Protein AF-A0A7G9YPY8-F1 (afdb_monomer)

Nearest PDB structures (foldseek):
  1q9u-assembly1_B  TM=9.065E-01  e=6.656E-03  Geobacillus stearothermophilus
  7tj1-assembly1_C  TM=8.569E-01  e=7.669E-02  Brucella abortus 2308
  1j3m-assembly1_B  TM=9.129E-01  e=1.984E-01  Thermus thermophilus
  8poh-assembly1_C  TM=3.165E-01  e=6.774E+00  Influenza A virus (A/Zhejiang/DTID-ZJU01/2013(H7N9))

Secondary structure (DSSP, 8-state):
--HHHHHHHHHHHHHHHHHHHHHHHHHHHHGGGSS------SS-HHHHHHHHHHHHHHTT-EEEEEEEHHHHHHHTT-----S-EEEEEE-HHHHHHHHHT-TT--

InterPro domains:
  IPR005180 Domain of unknown function DUF302 [PF03625] (38-103)
  IPR035923 TT1751-like domain superfamily [G3DSA:3.30.310.70] (33-105)
  IPR035923 TT1751-like domain superfamily [SSF103247] (34-102)

Solvent-accessible surface area (backbone atoms only — not comparable to full-atom values): 6514 Å² total; per-residue (Å²): 140,61,66,67,59,51,54,52,52,55,51,52,52,53,53,50,53,50,50,52,52,50,50,52,54,52,48,65,71,56,52,81,66,73,82,60,88,86,76,87,69,95,56,57,74,65,60,43,53,54,50,54,50,52,52,40,45,76,73,63,32,43,69,89,44,74,44,58,50,37,57,55,38,43,76,71,73,43,74,91,81,58,94,47,72,47,78,44,73,46,44,64,74,62,48,51,57,56,53,67,74,41,92,77,79,123

Radius of gyration: 25.36 Å; Cα contacts (8 Å, |Δi|>4): 59; chains: 1; bounding box: 60×41×66 Å

pLDDT: mean 90.77, std 7.79, range [55.47, 97.88]

Sequence (106 aa):
MDDNRTKTVITALRGFVLGVIVMMFVMKMAAPGMMIHEVKSPCDFNTTVETVISNAESEGWIVPKVYDFRKSIMDAGSGNVGRIKIIEMCQPEYASGLLGADDTKF

Structure (mmCIF, N/CA/C/O backbone):
data_AF-A0A7G9YPY8-F1
#
_entry.id   AF-A0A7G9YPY8-F1
#
loop_
_atom_site.group_PDB
_atom_site.id
_atom_site.type_symbol
_atom_site.label_atom_id
_atom_site.label_alt_id
_atom_site.label_comp_id
_atom_site.label_asym_id
_atom_site.label_entity_id
_atom_site.label_seq_id
_atom_site.pdbx_PDB_ins_code
_atom_site.Cartn_x
_atom_site.Cartn_y
_atom_site.Cartn_z
_atom_site.occupancy
_atom_site.B_iso_or_equiv
_atom_site.auth_seq_id
_atom_site.auth_comp_id
_atom_site.auth_asym_id
_atom_site.auth_atom_id
_atom_site.pdbx_PDB_model_num
ATOM 1 N N . MET A 1 1 ? 42.591 -19.960 -43.170 1.00 55.47 1 MET A N 1
ATOM 2 C CA . MET A 1 1 ? 41.436 -19.068 -43.445 1.00 55.47 1 MET A CA 1
ATOM 3 C C . MET A 1 1 ? 40.642 -18.810 -42.149 1.00 55.47 1 MET A C 1
ATOM 5 O O . MET A 1 1 ? 39.427 -18.672 -42.185 1.00 55.47 1 MET A O 1
ATOM 9 N N . ASP A 1 2 ? 41.325 -18.698 -40.997 1.00 62.81 2 ASP A N 1
ATOM 10 C CA . ASP A 1 2 ? 40.712 -18.959 -39.675 1.00 62.81 2 ASP A CA 1
ATOM 11 C C . ASP A 1 2 ? 40.777 -17.761 -38.702 1.00 62.81 2 ASP A C 1
ATOM 13 O O . ASP A 1 2 ? 39.994 -17.663 -37.756 1.00 62.81 2 ASP A O 1
ATOM 17 N N . ASP A 1 3 ? 41.659 -16.795 -38.971 1.00 71.44 3 ASP A N 1
ATOM 18 C CA . ASP A 1 3 ? 41.888 -15.611 -38.129 1.00 71.44 3 ASP A CA 1
ATOM 19 C C . ASP A 1 3 ? 40.716 -14.609 -38.181 1.00 71.44 3 ASP A C 1
ATOM 21 O O . ASP A 1 3 ? 40.226 -14.147 -37.148 1.00 71.44 3 ASP A O 1
ATOM 25 N N . ASN A 1 4 ? 40.181 -14.337 -39.376 1.00 73.56 4 ASN A N 1
ATOM 26 C CA . ASN A 1 4 ? 39.103 -13.359 -39.545 1.00 73.56 4 ASN A CA 1
ATOM 27 C C . ASN A 1 4 ? 37.779 -13.836 -38.917 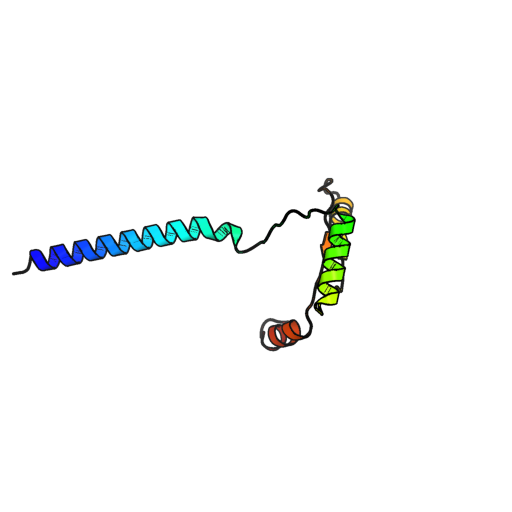1.00 73.56 4 ASN A C 1
ATOM 29 O O . ASN A 1 4 ? 37.075 -13.060 -38.276 1.00 73.56 4 ASN A O 1
ATOM 33 N N . ARG A 1 5 ? 37.477 -15.141 -39.017 1.00 77.25 5 ARG A N 1
ATOM 34 C CA . ARG A 1 5 ? 36.270 -15.747 -38.428 1.00 77.25 5 ARG A CA 1
ATOM 35 C C . ARG A 1 5 ? 36.290 -15.670 -36.900 1.00 77.25 5 ARG A C 1
ATOM 37 O O . ARG A 1 5 ? 35.284 -15.321 -36.288 1.00 77.25 5 ARG A O 1
ATOM 44 N N . THR A 1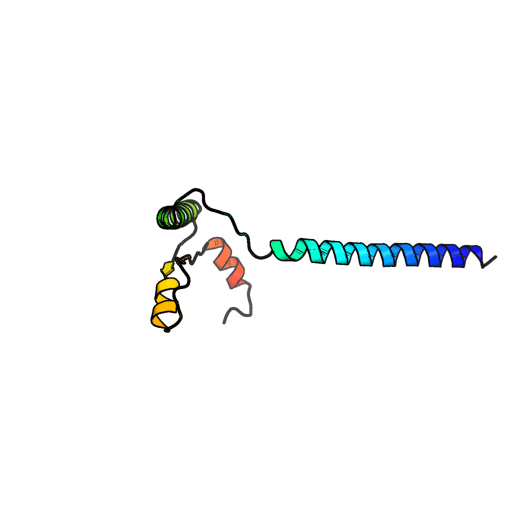 6 ? 37.448 -15.930 -36.294 1.00 83.44 6 THR A N 1
ATOM 45 C CA . THR A 1 6 ? 37.639 -15.868 -34.838 1.00 83.44 6 THR A CA 1
ATOM 46 C C . THR A 1 6 ? 37.503 -14.433 -34.314 1.00 83.44 6 THR A C 1
ATOM 48 O O . THR A 1 6 ? 36.826 -14.201 -33.311 1.00 83.44 6 THR A O 1
ATOM 51 N N . LYS A 1 7 ? 38.047 -13.440 -35.031 1.00 82.12 7 LYS A N 1
ATOM 52 C CA . LYS A 1 7 ? 37.911 -12.010 -34.694 1.00 82.12 7 LYS A CA 1
ATOM 53 C C . LYS A 1 7 ? 36.462 -11.519 -34.765 1.00 82.12 7 LYS A C 1
ATOM 55 O O . LYS A 1 7 ? 36.023 -10.798 -33.865 1.00 82.12 7 LYS A O 1
ATOM 60 N N . THR A 1 8 ? 35.699 -11.940 -35.776 1.00 86.56 8 THR A N 1
ATOM 61 C CA . THR A 1 8 ? 34.267 -11.613 -35.887 1.00 86.56 8 THR A CA 1
ATOM 62 C C . THR A 1 8 ? 33.460 -12.204 -34.729 1.00 86.56 8 THR A C 1
ATOM 64 O O . T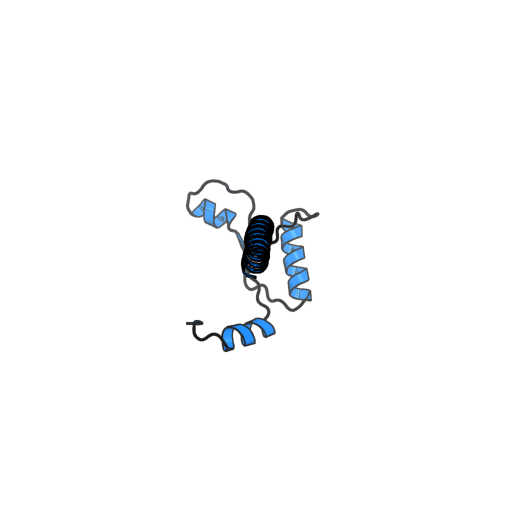HR A 1 8 ? 32.665 -11.489 -34.121 1.00 86.56 8 THR A O 1
ATOM 67 N N . VAL A 1 9 ? 33.707 -13.467 -34.361 1.00 89.81 9 VAL A N 1
ATOM 68 C CA . VAL A 1 9 ? 33.019 -14.123 -33.233 1.00 89.81 9 VAL A CA 1
ATOM 69 C C . VAL A 1 9 ? 33.340 -13.436 -31.901 1.00 89.81 9 VAL A C 1
ATOM 71 O O . VAL A 1 9 ? 32.426 -13.147 -31.134 1.00 89.81 9 VAL A O 1
ATOM 74 N N . ILE A 1 10 ? 34.607 -13.095 -31.640 1.00 89.06 10 ILE A N 1
ATOM 75 C CA . ILE A 1 10 ? 35.009 -12.379 -30.414 1.00 89.06 10 ILE A CA 1
ATOM 76 C C . ILE A 1 10 ? 34.354 -10.994 -30.340 1.00 89.06 10 ILE A C 1
ATOM 78 O O . ILE A 1 10 ? 33.925 -10.561 -29.269 1.00 89.06 10 ILE A O 1
ATOM 82 N N . THR A 1 11 ? 34.253 -10.298 -31.472 1.00 91.00 11 THR A N 1
ATOM 83 C CA . THR A 1 11 ? 33.626 -8.971 -31.538 1.00 91.00 11 THR A CA 1
ATOM 84 C C . THR A 1 11 ? 32.124 -9.056 -31.265 1.00 91.00 11 THR A C 1
ATOM 86 O O . THR A 1 11 ? 31.603 -8.266 -30.477 1.00 91.00 11 THR A O 1
ATOM 89 N N . ALA A 1 12 ? 31.442 -10.058 -31.827 1.00 92.50 12 ALA A N 1
ATOM 90 C CA . ALA A 1 12 ? 30.030 -10.316 -31.554 1.00 92.50 12 ALA A CA 1
ATOM 91 C C . ALA A 1 12 ? 29.783 -10.661 -30.074 1.00 92.50 12 ALA A C 1
ATOM 93 O O . ALA A 1 12 ? 28.868 -10.115 -29.457 1.00 92.50 12 ALA A O 1
ATOM 94 N N . LEU A 1 13 ? 30.638 -11.499 -29.475 1.00 94.81 13 LEU A N 1
ATOM 95 C CA . LEU A 1 13 ? 30.519 -11.890 -28.068 1.00 94.81 13 LEU A CA 1
ATOM 96 C C . LEU A 1 13 ? 30.703 -10.691 -27.125 1.00 94.81 13 LEU A C 1
ATOM 98 O O . LEU A 1 13 ? 29.956 -10.537 -26.163 1.00 94.81 13 LEU A O 1
ATOM 102 N N . ARG A 1 14 ? 31.658 -9.802 -27.427 1.00 94.94 14 ARG A N 1
ATOM 103 C CA . ARG A 1 14 ? 31.870 -8.553 -26.676 1.00 94.94 14 ARG A CA 1
ATOM 104 C C . ARG A 1 14 ? 30.662 -7.626 -26.752 1.00 94.94 14 ARG A C 1
ATOM 106 O O . ARG A 1 14 ? 30.270 -7.076 -25.728 1.00 94.94 14 ARG A O 1
ATOM 113 N N . GLY A 1 15 ? 30.061 -7.484 -27.935 1.00 95.81 15 GLY A N 1
ATOM 114 C CA . GLY A 1 15 ? 28.834 -6.706 -28.115 1.00 95.81 15 GLY A CA 1
ATOM 115 C C . GLY A 1 15 ? 27.664 -7.275 -27.312 1.00 95.81 15 GLY A C 1
ATOM 116 O O . GLY A 1 15 ? 26.959 -6.526 -26.641 1.00 95.81 15 GLY A O 1
ATOM 117 N N . PHE A 1 16 ? 27.506 -8.601 -27.305 1.00 96.12 16 PHE A N 1
ATOM 118 C CA . PHE A 1 16 ? 26.474 -9.273 -26.517 1.00 96.12 16 PHE A CA 1
ATOM 119 C C . PHE A 1 16 ? 26.671 -9.072 -25.010 1.00 96.12 16 PHE A C 1
ATOM 121 O O . PHE A 1 16 ? 25.739 -8.671 -24.317 1.00 96.12 16 PHE A O 1
ATOM 128 N N . VAL A 1 17 ? 27.893 -9.278 -24.506 1.00 97.44 17 VAL A N 1
ATOM 129 C CA . VAL A 1 17 ? 28.218 -9.064 -23.087 1.00 97.44 17 VAL A CA 1
ATOM 130 C C . VAL A 1 17 ? 27.977 -7.609 -22.687 1.00 97.44 17 VAL A C 1
ATOM 132 O O . VAL A 1 17 ? 27.360 -7.359 -21.654 1.00 97.44 17 VAL A O 1
ATOM 135 N N . LEU A 1 18 ? 28.390 -6.648 -23.518 1.00 96.94 18 LEU A N 1
ATOM 136 C CA . LEU A 1 18 ? 28.126 -5.232 -23.272 1.00 96.94 18 LEU A CA 1
ATOM 137 C C . LEU A 1 18 ? 26.619 -4.938 -23.243 1.00 96.94 18 LEU A C 1
ATOM 139 O O . LEU A 1 18 ? 26.156 -4.244 -22.343 1.00 96.94 18 LEU A O 1
ATOM 143 N N . GLY A 1 19 ? 25.845 -5.508 -24.170 1.00 97.19 19 GLY A N 1
ATOM 144 C CA . GLY A 1 19 ? 24.387 -5.373 -24.198 1.00 97.19 19 GLY A CA 1
ATOM 145 C C . GLY A 1 19 ? 23.717 -5.924 -22.938 1.00 97.19 19 GLY A C 1
ATOM 146 O O . GLY A 1 19 ? 22.867 -5.257 -22.352 1.00 97.19 19 GLY A O 1
ATOM 147 N N . VAL A 1 20 ? 24.149 -7.094 -22.463 1.00 97.56 20 VAL A N 1
ATOM 148 C CA . VAL A 1 20 ? 23.657 -7.698 -21.214 1.00 97.56 20 VAL A CA 1
ATOM 149 C C . VAL A 1 20 ? 23.993 -6.826 -19.998 1.00 97.56 20 VAL A C 1
ATOM 151 O O . VAL A 1 20 ? 23.140 -6.632 -19.131 1.00 97.56 20 VAL A O 1
ATOM 154 N N . ILE A 1 21 ? 25.198 -6.249 -19.942 1.00 97.12 21 ILE A N 1
ATOM 155 C CA . ILE A 1 21 ? 25.602 -5.326 -18.868 1.00 97.12 21 ILE A CA 1
ATOM 156 C C . ILE A 1 21 ? 24.730 -4.063 -18.879 1.00 97.12 21 ILE A C 1
AT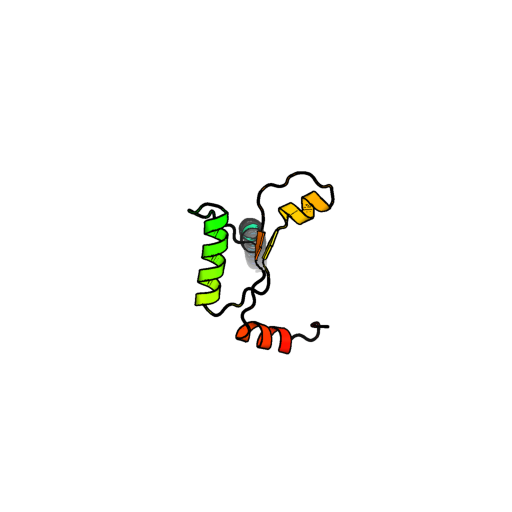OM 158 O O . ILE A 1 21 ? 24.230 -3.656 -17.829 1.00 97.12 21 ILE A O 1
ATOM 162 N N . VAL A 1 22 ? 24.507 -3.468 -20.054 1.00 96.88 22 VAL A N 1
ATOM 163 C CA . VAL A 1 22 ? 23.643 -2.287 -20.205 1.00 96.88 22 VAL A CA 1
ATOM 164 C C . VAL A 1 22 ? 22.203 -2.613 -19.800 1.00 96.88 22 VAL A C 1
ATOM 166 O O . VAL A 1 22 ? 21.607 -1.857 -19.036 1.00 96.88 22 VAL A O 1
ATOM 169 N N . MET A 1 23 ? 21.664 -3.758 -20.228 1.00 95.44 23 MET A N 1
ATOM 170 C CA . MET A 1 23 ? 20.321 -4.216 -19.852 1.00 95.44 23 MET A CA 1
ATOM 171 C C . MET A 1 23 ? 20.179 -4.347 -18.330 1.00 95.44 23 MET A C 1
ATOM 173 O O . MET A 1 23 ? 19.227 -3.823 -17.752 1.00 95.44 23 MET A O 1
ATOM 177 N N . MET A 1 24 ? 21.140 -5.002 -17.666 1.00 93.81 24 MET A N 1
ATOM 178 C CA . MET A 1 24 ? 21.134 -5.139 -16.207 1.00 93.81 24 MET A CA 1
ATOM 179 C C . MET A 1 24 ? 21.192 -3.780 -15.508 1.00 93.81 24 MET A C 1
ATOM 181 O O . MET A 1 24 ? 20.468 -3.561 -14.539 1.00 93.81 24 MET A O 1
ATOM 185 N N . PHE A 1 25 ? 22.016 -2.855 -16.003 1.00 95.06 25 PHE A N 1
ATOM 186 C CA . PHE A 1 25 ? 22.119 -1.511 -15.441 1.00 95.06 25 PHE A CA 1
ATOM 187 C C . PHE A 1 25 ? 20.788 -0.751 -15.536 1.00 95.06 25 PHE A C 1
ATOM 189 O O . PHE A 1 25 ? 20.314 -0.216 -14.533 1.00 95.06 25 PHE A O 1
ATOM 196 N N . VAL A 1 26 ? 20.135 -0.787 -16.702 1.00 92.56 26 VAL A N 1
ATOM 197 C CA . VAL A 1 26 ? 18.819 -0.161 -16.915 1.00 92.56 26 VAL A CA 1
ATOM 198 C C . VAL A 1 26 ? 17.758 -0.775 -16.000 1.00 92.56 26 VAL A C 1
ATOM 200 O O . VAL A 1 26 ? 17.037 -0.038 -15.327 1.00 92.56 26 VAL A O 1
ATOM 203 N N . MET A 1 27 ? 17.692 -2.109 -15.904 1.00 88.44 27 MET A N 1
ATOM 204 C CA . MET A 1 27 ? 16.739 -2.786 -15.016 1.00 88.44 27 MET A CA 1
ATOM 205 C C . MET A 1 27 ? 16.926 -2.380 -13.552 1.00 88.44 27 MET A C 1
ATOM 207 O O . MET A 1 27 ? 15.939 -2.122 -12.867 1.00 88.44 27 MET A O 1
ATOM 211 N N . LYS A 1 28 ? 18.171 -2.268 -13.066 1.00 87.88 28 LYS A N 1
ATOM 212 C CA . LYS A 1 28 ? 18.423 -1.839 -11.681 1.00 87.88 28 LYS A CA 1
ATOM 213 C C . LYS A 1 28 ? 17.976 -0.406 -11.409 1.00 87.88 28 LYS A C 1
ATOM 215 O O . LYS A 1 28 ? 17.556 -0.130 -10.291 1.00 87.88 28 LYS A O 1
ATOM 220 N N . MET A 1 29 ? 18.055 0.486 -12.395 1.00 85.12 29 MET A N 1
ATOM 221 C CA . MET A 1 29 ? 17.582 1.864 -12.235 1.00 85.12 29 MET A CA 1
ATOM 222 C C . MET A 1 29 ? 16.053 1.975 -12.311 1.00 85.12 29 MET A C 1
ATOM 224 O O . MET A 1 29 ? 15.479 2.803 -11.612 1.00 85.12 29 MET A O 1
ATOM 228 N N . ALA A 1 30 ? 15.390 1.139 -13.115 1.00 80.81 30 ALA A N 1
ATOM 229 C CA . ALA A 1 30 ? 13.935 1.175 -13.292 1.00 80.81 30 ALA A CA 1
ATOM 230 C C . ALA A 1 30 ? 13.149 0.395 -12.217 1.00 80.81 30 ALA A C 1
ATOM 232 O O . ALA A 1 30 ? 12.002 0.727 -11.931 1.00 80.81 30 ALA A O 1
ATOM 233 N N . ALA A 1 31 ? 13.747 -0.632 -11.607 1.00 75.69 31 ALA A N 1
ATOM 234 C CA . ALA A 1 31 ? 13.081 -1.517 -10.647 1.00 75.69 31 ALA A CA 1
ATOM 235 C C . ALA A 1 31 ? 12.484 -0.849 -9.384 1.00 75.69 31 ALA A C 1
ATOM 237 O O . ALA A 1 31 ? 11.374 -1.231 -9.009 1.00 75.69 31 ALA A O 1
ATOM 238 N N . PRO A 1 32 ? 13.141 0.122 -8.710 1.00 71.62 32 PRO A N 1
ATOM 239 C CA . PRO A 1 32 ? 12.706 0.574 -7.382 1.00 71.62 32 PRO A CA 1
ATOM 240 C C . PRO A 1 32 ? 11.341 1.277 -7.347 1.00 71.62 32 PRO A C 1
ATOM 242 O O . PRO A 1 32 ? 10.729 1.340 -6.289 1.00 71.62 32 PRO A O 1
ATOM 245 N N . GLY A 1 33 ? 10.855 1.789 -8.482 1.00 68.94 33 GLY A N 1
ATOM 246 C CA . GLY A 1 33 ? 9.583 2.518 -8.572 1.00 68.94 33 GLY A CA 1
ATOM 247 C C . GLY A 1 33 ? 8.391 1.696 -9.070 1.00 68.94 33 GLY A C 1
ATOM 248 O O . GLY A 1 33 ? 7.310 2.253 -9.221 1.00 68.94 33 GLY A O 1
ATOM 249 N N . MET A 1 34 ? 8.572 0.403 -9.367 1.00 75.94 34 MET A N 1
ATOM 250 C CA . MET A 1 34 ? 7.505 -0.426 -9.952 1.00 75.94 34 MET A CA 1
ATOM 251 C C . MET A 1 34 ? 6.650 -1.175 -8.923 1.00 75.94 34 MET A C 1
ATOM 253 O O . MET A 1 34 ? 5.579 -1.652 -9.274 1.00 75.94 34 MET A O 1
ATOM 257 N N . MET A 1 35 ? 7.107 -1.310 -7.673 1.00 83.69 35 MET A N 1
ATOM 258 C CA . MET A 1 35 ? 6.411 -2.131 -6.667 1.00 83.69 35 MET A CA 1
ATOM 259 C C . MET A 1 35 ? 5.393 -1.345 -5.839 1.00 83.69 35 MET A C 1
ATOM 261 O O . MET A 1 35 ? 4.353 -1.883 -5.473 1.00 83.69 35 MET A O 1
ATOM 265 N N . ILE A 1 36 ? 5.703 -0.088 -5.512 1.00 87.12 36 ILE A N 1
ATOM 266 C CA . ILE A 1 36 ? 4.854 0.777 -4.690 1.00 87.12 36 ILE A CA 1
ATOM 267 C C . ILE A 1 36 ? 4.625 2.067 -5.465 1.00 87.12 36 ILE A C 1
ATOM 269 O O . ILE A 1 36 ? 5.573 2.770 -5.814 1.00 87.12 36 ILE A O 1
ATOM 273 N N . HIS A 1 37 ? 3.357 2.372 -5.726 1.00 88.69 37 HIS A N 1
ATOM 274 C CA . HIS A 1 37 ? 2.957 3.617 -6.361 1.00 88.69 37 HIS A CA 1
ATOM 275 C C . HIS A 1 37 ? 2.609 4.653 -5.296 1.00 88.69 37 HIS A C 1
ATOM 277 O O . HIS A 1 37 ? 1.617 4.521 -4.582 1.00 88.69 37 HIS A O 1
ATOM 283 N N . GLU A 1 38 ? 3.423 5.700 -5.209 1.00 90.81 38 GLU A N 1
ATOM 284 C CA . GLU A 1 38 ? 3.190 6.829 -4.314 1.00 90.81 38 GLU A CA 1
ATOM 285 C C . GLU A 1 38 ? 2.727 8.041 -5.118 1.00 90.81 38 GLU A C 1
ATOM 287 O O . GLU A 1 38 ? 3.387 8.478 -6.062 1.00 90.81 38 GLU A O 1
ATOM 292 N N . VAL A 1 39 ? 1.583 8.605 -4.734 1.00 92.06 39 VAL A N 1
ATOM 293 C CA . VAL A 1 39 ? 1.033 9.809 -5.358 1.00 92.06 39 VAL A CA 1
ATO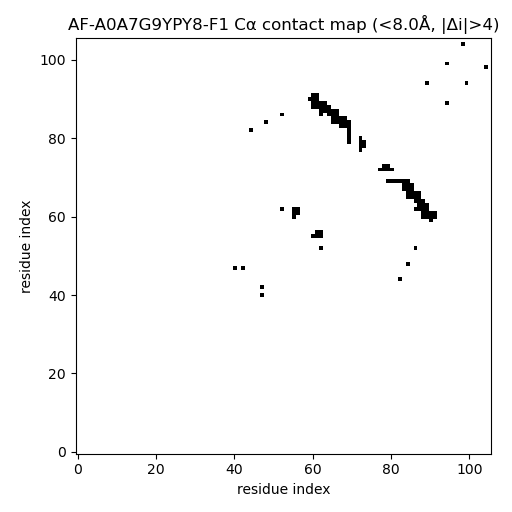M 294 C C . VAL A 1 39 ? 0.641 10.790 -4.266 1.00 92.06 39 VAL A C 1
ATOM 296 O O . VAL A 1 39 ? -0.048 10.444 -3.306 1.00 92.06 39 VAL A O 1
ATOM 299 N N . LYS A 1 40 ? 1.073 12.044 -4.414 1.00 94.88 40 LYS A N 1
ATOM 300 C CA . LYS A 1 40 ? 0.674 13.112 -3.499 1.00 94.88 40 LYS A CA 1
ATOM 301 C C . LYS A 1 40 ? -0.775 13.509 -3.777 1.00 94.88 40 LYS A C 1
ATOM 303 O O . LYS A 1 40 ? -1.086 13.981 -4.867 1.00 94.88 40 LYS A O 1
ATOM 308 N N . SER A 1 41 ? -1.631 13.370 -2.769 1.00 95.38 41 SER A N 1
ATOM 309 C CA . SER A 1 41 ? -3.019 13.826 -2.853 1.00 95.38 41 SER A CA 1
ATOM 310 C C . SER A 1 41 ? -3.110 15.360 -2.921 1.00 95.38 41 SER A C 1
ATOM 312 O O . SER A 1 41 ? -2.361 16.044 -2.211 1.00 95.38 41 SER A O 1
ATOM 314 N N . PRO A 1 42 ? -4.025 15.920 -3.737 1.00 95.88 42 PRO A N 1
ATOM 315 C CA . PRO A 1 42 ? -4.350 17.346 -3.715 1.00 95.88 42 PRO A CA 1
ATOM 316 C C . PRO A 1 42 ? -5.233 17.739 -2.516 1.00 95.88 42 PRO A C 1
ATOM 318 O O . PRO A 1 42 ? -5.359 18.926 -2.219 1.00 95.88 42 PRO A O 1
ATOM 321 N N . CYS A 1 43 ? -5.848 16.768 -1.837 1.00 96.69 43 CYS A N 1
ATOM 322 C CA . CYS A 1 43 ? -6.743 16.981 -0.703 1.00 96.69 43 CYS A CA 1
ATOM 323 C C . CYS A 1 43 ? -5.997 16.888 0.637 1.00 96.69 43 CYS A C 1
ATOM 325 O O . CYS A 1 43 ? -4.877 16.379 0.726 1.00 96.69 43 CYS A O 1
ATOM 327 N N . ASP A 1 44 ? -6.636 17.338 1.719 1.00 97.19 44 ASP A N 1
ATOM 328 C CA . ASP A 1 44 ? -6.146 17.056 3.069 1.00 97.19 44 ASP A CA 1
ATOM 329 C C . ASP A 1 44 ? -6.293 15.563 3.421 1.00 97.19 44 ASP A C 1
ATOM 331 O O . ASP A 1 44 ? -6.903 14.778 2.696 1.00 97.19 44 ASP A O 1
ATOM 335 N N . PHE A 1 45 ? -5.717 15.156 4.552 1.00 96.62 45 PHE A N 1
ATOM 336 C CA . PHE A 1 45 ? -5.622 13.749 4.938 1.00 96.62 45 PHE A CA 1
ATOM 337 C C . PHE A 1 45 ? -6.980 13.040 5.050 1.00 96.62 45 PHE A C 1
ATOM 339 O O . PHE A 1 45 ? -7.119 11.931 4.540 1.00 96.62 45 PHE A O 1
ATOM 346 N N . ASN A 1 46 ? -7.971 13.648 5.709 1.00 96.38 46 ASN A N 1
ATOM 347 C CA . ASN A 1 46 ? -9.255 12.978 5.937 1.00 96.38 46 ASN A CA 1
ATOM 348 C C . ASN A 1 46 ? -10.062 12.923 4.643 1.00 96.38 46 ASN A C 1
ATOM 350 O O . ASN A 1 46 ? -10.519 11.846 4.267 1.00 96.38 46 ASN A O 1
ATOM 354 N N . THR A 1 47 ? -10.116 14.040 3.915 1.00 97.75 47 THR A N 1
ATOM 355 C CA . THR A 1 47 ? -10.770 14.103 2.604 1.00 97.75 47 THR A CA 1
ATOM 356 C C . THR A 1 47 ? -10.146 13.115 1.622 1.00 97.75 47 THR A C 1
ATOM 358 O O . THR A 1 47 ? -10.860 12.466 0.867 1.00 97.75 47 THR A O 1
ATOM 361 N N . THR A 1 48 ? -8.820 12.935 1.653 1.00 97.75 48 THR A N 1
ATOM 362 C CA . THR A 1 48 ? -8.133 11.929 0.825 1.00 97.75 48 THR A CA 1
ATOM 363 C C . THR A 1 48 ? -8.619 10.521 1.150 1.00 97.75 48 THR A C 1
ATOM 365 O O . THR A 1 48 ? -8.952 9.771 0.241 1.00 97.75 48 THR A O 1
ATOM 368 N N . VAL A 1 49 ? -8.680 10.164 2.435 1.00 97.31 49 VAL A N 1
ATOM 369 C CA . VAL A 1 49 ? -9.125 8.832 2.873 1.00 97.31 49 VAL A CA 1
ATOM 370 C C . VAL A 1 49 ? -10.570 8.579 2.447 1.00 97.31 49 VAL A C 1
ATOM 372 O O . VAL A 1 49 ? -10.853 7.537 1.869 1.00 97.31 49 VAL A O 1
ATOM 375 N N . GLU A 1 50 ? -11.465 9.540 2.672 1.00 97.81 50 GLU A N 1
ATOM 376 C CA . GLU A 1 50 ? -12.876 9.436 2.279 1.00 97.81 50 GLU A CA 1
ATOM 377 C C . GLU A 1 50 ? -13.048 9.349 0.759 1.00 97.81 50 GLU A C 1
ATOM 379 O O . GLU A 1 50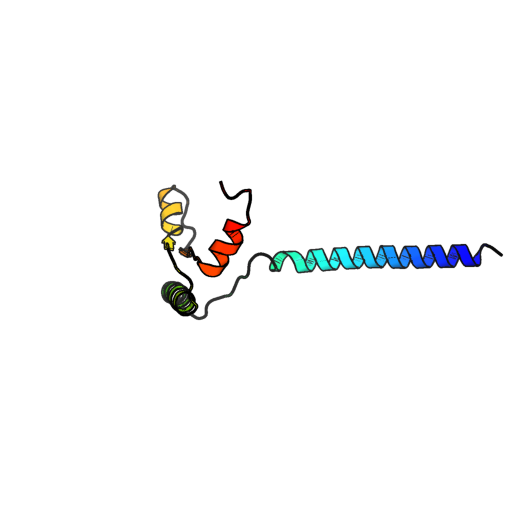 ? -13.811 8.517 0.274 1.00 97.81 50 GLU A O 1
ATOM 384 N N . THR A 1 51 ? -12.297 10.151 -0.002 1.00 97.56 51 THR A N 1
ATOM 385 C CA . THR A 1 51 ? -12.346 10.140 -1.472 1.00 97.56 51 THR A CA 1
ATOM 386 C C . THR A 1 51 ? -11.864 8.804 -2.034 1.00 97.56 51 THR A C 1
ATOM 388 O O . THR A 1 51 ? -12.490 8.268 -2.942 1.00 97.56 51 THR A O 1
ATOM 391 N N . VAL A 1 52 ? -10.783 8.235 -1.486 1.00 97.19 52 VAL A N 1
ATOM 392 C CA . VAL A 1 52 ? -10.277 6.917 -1.907 1.00 97.19 52 VAL A CA 1
ATOM 393 C C . VAL A 1 52 ? -11.314 5.826 -1.648 1.00 97.19 52 VAL A C 1
ATOM 395 O O . VAL A 1 52 ? -11.568 5.022 -2.539 1.00 97.19 52 VAL A O 1
ATOM 398 N N . ILE A 1 53 ? -11.933 5.819 -0.463 1.00 97.88 53 ILE A N 1
ATOM 399 C CA . ILE A 1 53 ? -12.963 4.835 -0.099 1.00 97.88 53 ILE A CA 1
ATOM 400 C C . ILE A 1 53 ? -14.176 4.961 -1.025 1.00 97.88 53 ILE A C 1
ATOM 402 O O . ILE A 1 53 ? -14.572 3.978 -1.641 1.00 97.88 53 ILE A O 1
ATOM 406 N N . SER A 1 54 ? -14.709 6.176 -1.185 1.00 97.75 54 SER A N 1
ATOM 407 C CA . SER A 1 54 ? -15.883 6.443 -2.025 1.00 97.75 54 SER A CA 1
ATOM 408 C C . SER A 1 54 ? -15.657 6.038 -3.484 1.00 97.75 54 SER A C 1
ATOM 410 O O . SER A 1 54 ? -16.487 5.357 -4.086 1.00 97.75 54 SER A O 1
ATOM 412 N N . ASN A 1 55 ? -14.501 6.401 -4.052 1.00 97.25 55 ASN A N 1
ATOM 413 C CA . ASN A 1 55 ? -14.168 6.038 -5.428 1.00 97.25 55 ASN A CA 1
ATOM 414 C C . ASN A 1 55 ? -14.037 4.520 -5.584 1.00 97.25 55 ASN A C 1
ATOM 416 O O . ASN A 1 55 ? -14.578 3.954 -6.530 1.00 97.25 55 ASN A O 1
ATOM 420 N N . ALA A 1 56 ? -13.375 3.851 -4.640 1.00 96.81 56 ALA A N 1
ATOM 421 C CA . ALA A 1 56 ? -13.237 2.404 -4.671 1.00 96.81 56 ALA A CA 1
ATOM 422 C C . ALA A 1 56 ? -14.595 1.689 -4.625 1.00 96.81 56 ALA A C 1
ATOM 424 O O . ALA A 1 56 ? -14.864 0.824 -5.456 1.00 96.81 56 ALA A O 1
ATOM 425 N N . GLU A 1 57 ? -15.468 2.087 -3.699 1.00 96.62 57 GLU A N 1
ATOM 426 C CA . GLU A 1 57 ? -16.822 1.539 -3.584 1.00 96.62 57 GLU A CA 1
ATOM 427 C C . GLU A 1 57 ? -17.640 1.781 -4.857 1.00 96.62 57 GLU A C 1
ATOM 429 O O . GLU A 1 57 ? -18.351 0.886 -5.318 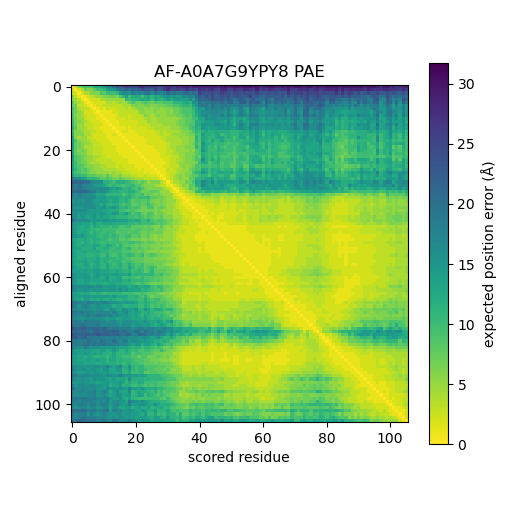1.00 96.62 57 GLU A O 1
ATOM 434 N N . SER A 1 58 ? -17.482 2.951 -5.487 1.00 97.25 58 SER A N 1
ATOM 435 C CA . SER A 1 58 ? -18.129 3.258 -6.768 1.00 97.25 58 SER A CA 1
ATOM 436 C C . SER A 1 58 ? -17.648 2.373 -7.926 1.00 97.25 58 SER A C 1
ATOM 438 O O . SER A 1 58 ? -18.397 2.142 -8.874 1.00 97.25 58 SER A O 1
ATOM 440 N N . GLU A 1 59 ? -16.429 1.837 -7.830 1.00 96.06 59 GLU A N 1
ATOM 441 C CA . GLU A 1 59 ? -15.824 0.911 -8.795 1.00 96.06 59 GLU A CA 1
ATOM 442 C C . GLU A 1 59 ? -16.043 -0.574 -8.432 1.00 96.06 59 GLU A C 1
ATOM 444 O O . GLU A 1 59 ? -15.470 -1.471 -9.057 1.00 96.06 59 GLU A O 1
ATOM 449 N N . GLY A 1 60 ? -16.895 -0.851 -7.439 1.00 95.06 60 GLY A N 1
ATOM 450 C CA . GLY A 1 60 ? -17.270 -2.210 -7.037 1.00 95.06 60 GLY A CA 1
ATOM 451 C C . GLY A 1 60 ? -16.334 -2.859 -6.015 1.00 95.06 60 GLY A C 1
ATOM 452 O O . GLY A 1 60 ? -16.508 -4.042 -5.706 1.00 95.06 60 GLY A O 1
ATOM 453 N N . TRP A 1 61 ? -15.381 -2.105 -5.462 1.00 97.44 61 TRP A N 1
ATOM 454 C CA . TRP A 1 61 ? -14.542 -2.589 -4.370 1.00 97.44 61 TRP A CA 1
ATOM 455 C C . TRP A 1 61 ? -15.307 -2.538 -3.051 1.00 97.44 61 TRP A C 1
ATOM 457 O O . TRP A 1 61 ? -16.079 -1.627 -2.776 1.00 97.44 61 TRP A O 1
ATOM 467 N N . ILE A 1 62 ? -15.039 -3.501 -2.182 1.00 96.19 62 ILE A N 1
ATOM 468 C CA . ILE A 1 62 ? -15.481 -3.491 -0.791 1.00 96.19 62 ILE A CA 1
ATOM 469 C C . ILE A 1 62 ? -14.326 -2.973 0.059 1.00 96.19 62 ILE A C 1
ATOM 471 O O . ILE A 1 62 ? -13.178 -3.357 -0.169 1.00 96.19 62 ILE A O 1
ATOM 475 N N . VAL A 1 63 ? -14.626 -2.153 1.068 1.00 96.81 63 VAL A N 1
ATOM 476 C CA . VAL A 1 63 ? -13.658 -1.686 2.071 1.00 96.81 63 VAL A CA 1
ATOM 477 C C . VAL A 1 63 ? -14.007 -2.298 3.435 1.00 96.81 63 VAL A C 1
ATOM 479 O O . VAL A 1 63 ? -14.751 -1.694 4.208 1.00 96.81 63 VAL A O 1
ATOM 482 N N . PRO A 1 64 ? -13.515 -3.509 3.771 1.00 94.81 64 PRO A N 1
ATOM 483 C CA . PRO A 1 64 ? -13.904 -4.182 5.011 1.00 94.81 64 PRO A CA 1
ATOM 484 C C . PRO A 1 64 ? -13.422 -3.448 6.262 1.00 94.81 64 PRO A C 1
ATOM 486 O O . PRO A 1 64 ? -14.045 -3.547 7.323 1.00 94.81 64 PRO A O 1
ATOM 489 N N . LYS A 1 65 ? -12.282 -2.749 6.166 1.00 96.31 65 LYS A N 1
ATOM 490 C CA . LYS A 1 65 ? -11.659 -2.118 7.325 1.00 96.31 65 LYS A CA 1
ATOM 491 C C . LYS A 1 65 ? -10.739 -0.963 6.965 1.00 96.31 65 LYS A C 1
ATOM 493 O O . LYS A 1 65 ? -9.999 -0.995 5.987 1.00 96.31 65 LYS A O 1
ATOM 498 N N . VAL A 1 66 ? -10.730 0.033 7.846 1.00 96.69 66 VAL A N 1
ATOM 499 C CA . VAL A 1 66 ? -9.758 1.126 7.839 1.00 96.69 66 VAL A CA 1
ATOM 500 C C . VAL A 1 66 ? -9.034 1.122 9.178 1.00 96.69 66 VAL A C 1
ATOM 502 O O . VAL A 1 66 ? -9.647 1.310 10.230 1.00 96.69 66 VAL A O 1
ATOM 505 N N . TYR A 1 67 ? -7.727 0.894 9.152 1.00 95.56 67 TYR A N 1
ATOM 506 C CA . TYR A 1 67 ? -6.894 0.838 10.347 1.00 95.56 67 TYR A CA 1
ATOM 507 C C . TYR A 1 67 ? -6.242 2.192 10.610 1.00 95.56 67 TYR A C 1
ATOM 509 O O . TYR A 1 67 ? -5.618 2.769 9.721 1.00 95.56 67 TYR A O 1
ATOM 517 N N . ASP A 1 68 ? -6.319 2.668 11.852 1.00 94.38 68 ASP A N 1
ATOM 518 C CA . ASP A 1 68 ? -5.531 3.807 12.324 1.00 94.38 68 ASP A CA 1
ATOM 519 C C . ASP A 1 68 ? -4.192 3.308 12.878 1.00 94.38 68 ASP A C 1
ATOM 521 O O . ASP A 1 68 ? -4.060 2.960 14.054 1.00 94.38 68 ASP A O 1
ATOM 525 N N . PHE A 1 69 ? -3.190 3.249 12.003 1.00 91.19 69 PHE A N 1
ATOM 526 C CA . PHE A 1 69 ? -1.862 2.757 12.368 1.00 91.19 69 PHE A CA 1
ATOM 527 C C . PHE A 1 69 ? -1.119 3.726 13.279 1.00 91.19 69 PHE A C 1
ATOM 529 O O . PHE A 1 69 ? -0.302 3.290 14.087 1.00 91.19 69 PHE A O 1
ATOM 536 N N . ARG A 1 70 ? -1.429 5.027 13.212 1.00 91.38 70 ARG A N 1
ATOM 537 C CA . ARG A 1 70 ? -0.863 5.998 14.149 1.00 91.38 70 ARG A CA 1
ATOM 538 C C . ARG A 1 70 ? -1.245 5.608 15.569 1.00 91.38 70 ARG A C 1
ATOM 540 O O . ARG A 1 70 ? -0.369 5.543 16.429 1.00 91.38 70 ARG A O 1
ATOM 547 N N . LYS A 1 71 ? -2.530 5.331 15.800 1.00 89.81 71 LYS A N 1
ATOM 548 C CA . LYS A 1 71 ? -3.014 4.884 17.105 1.00 89.81 71 LYS A CA 1
ATOM 549 C C . LYS A 1 71 ? -2.334 3.582 17.526 1.00 89.81 71 LYS A C 1
ATOM 551 O O . LYS A 1 71 ? -1.774 3.540 18.611 1.00 89.81 71 LYS A O 1
ATOM 556 N N . SER A 1 72 ? -2.293 2.570 16.659 1.00 88.81 72 SER A N 1
ATOM 557 C CA . SER A 1 72 ? -1.656 1.284 16.984 1.00 88.81 72 SER A CA 1
ATOM 558 C C . SER A 1 72 ? -0.175 1.412 17.357 1.00 88.81 72 SER A C 1
ATOM 560 O O . SER A 1 72 ? 0.283 0.753 18.285 1.00 88.81 72 SER A O 1
ATOM 562 N N . ILE A 1 73 ? 0.573 2.275 16.667 1.00 90.00 73 ILE A N 1
ATOM 563 C CA . ILE A 1 73 ? 1.999 2.514 16.935 1.00 90.00 73 ILE A CA 1
ATOM 564 C C . ILE A 1 73 ? 2.187 3.264 18.259 1.00 90.00 73 ILE A C 1
ATOM 566 O O . ILE A 1 73 ? 3.054 2.897 19.053 1.00 90.00 73 ILE A O 1
ATOM 570 N N . MET A 1 74 ? 1.352 4.272 18.522 1.00 89.75 74 MET A N 1
ATOM 571 C CA . MET A 1 74 ? 1.366 4.998 19.794 1.00 89.75 74 MET A CA 1
ATOM 572 C C . MET A 1 74 ? 0.998 4.088 20.973 1.00 89.75 74 MET A C 1
ATOM 574 O O . MET A 1 74 ? 1.674 4.119 21.999 1.00 89.75 74 MET A O 1
ATOM 578 N N . ASP A 1 75 ? -0.025 3.247 20.813 1.00 90.06 75 ASP A N 1
ATOM 579 C CA . ASP A 1 75 ? -0.475 2.291 21.831 1.00 90.06 75 ASP A CA 1
ATOM 580 C C . ASP A 1 75 ? 0.602 1.225 22.117 1.00 90.06 75 ASP A C 1
ATOM 582 O O . ASP A 1 75 ? 0.740 0.765 23.248 1.00 90.06 75 ASP A O 1
ATOM 586 N N . ALA A 1 76 ? 1.424 0.881 21.119 1.00 91.12 76 ALA A N 1
ATOM 587 C CA . ALA A 1 76 ? 2.585 0.000 21.267 1.00 91.12 76 ALA A CA 1
ATOM 588 C C . ALA A 1 76 ? 3.809 0.682 21.922 1.00 91.12 76 ALA A C 1
ATOM 590 O O . ALA A 1 76 ? 4.883 0.085 21.995 1.00 91.12 76 ALA A O 1
ATOM 591 N N . GLY A 1 77 ? 3.682 1.934 22.375 1.00 86.88 77 GLY A N 1
A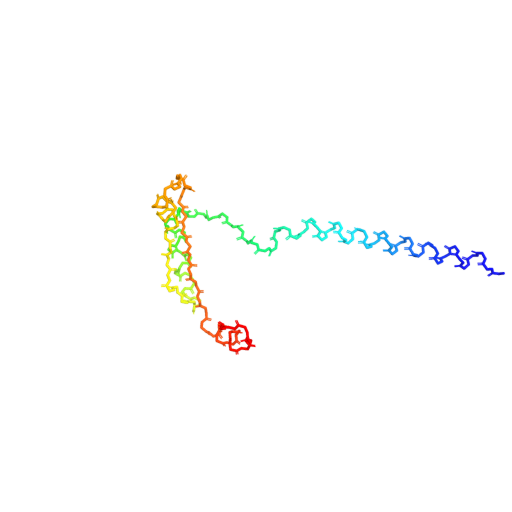TOM 592 C CA . GLY A 1 77 ? 4.755 2.686 23.032 1.00 86.88 77 GLY A CA 1
ATOM 593 C C . GLY A 1 77 ? 5.823 3.225 22.078 1.00 86.88 77 GLY A C 1
ATOM 594 O O . GLY A 1 77 ? 6.858 3.718 22.525 1.00 86.88 77 GLY A O 1
ATOM 595 N N . SER A 1 78 ? 5.587 3.146 20.769 1.00 82.12 78 SER A N 1
ATOM 596 C CA . SER A 1 78 ? 6.455 3.761 19.768 1.00 82.12 78 SER A CA 1
ATOM 597 C C . SER A 1 78 ? 6.092 5.239 19.582 1.00 82.12 78 SER A C 1
ATOM 599 O O . SER A 1 78 ? 4.964 5.665 19.828 1.00 82.12 78 SER A O 1
ATOM 601 N N . GLY A 1 79 ? 7.072 6.052 19.181 1.00 83.19 79 GLY A N 1
ATOM 602 C CA . GLY A 1 79 ? 6.898 7.498 19.020 1.00 83.19 79 GLY A CA 1
ATOM 603 C C . GLY A 1 79 ? 5.842 7.892 17.978 1.00 83.19 79 GLY A C 1
ATOM 604 O O . GLY A 1 79 ? 5.321 7.074 17.222 1.00 83.19 79 GLY A O 1
ATOM 605 N N . ASN A 1 80 ? 5.531 9.188 17.910 1.00 87.12 80 ASN A N 1
ATOM 606 C CA . ASN A 1 80 ? 4.569 9.708 16.940 1.00 87.12 80 ASN A CA 1
ATOM 607 C C . ASN A 1 80 ? 5.130 9.639 15.506 1.00 87.12 80 ASN A C 1
ATOM 609 O O . ASN A 1 80 ? 6.057 10.371 15.170 1.00 87.12 80 ASN A O 1
ATOM 613 N N . VAL A 1 81 ? 4.517 8.808 14.661 1.00 87.00 81 VAL A N 1
ATOM 614 C CA . VAL A 1 81 ? 4.898 8.593 13.250 1.00 87.00 81 VAL A CA 1
ATOM 615 C C . VAL A 1 81 ? 4.111 9.453 12.250 1.00 87.00 81 VAL A C 1
ATOM 617 O O . VAL A 1 81 ? 4.207 9.259 11.042 1.00 87.00 81 VAL A O 1
ATOM 620 N N . GLY A 1 82 ? 3.313 10.410 12.730 1.00 90.81 82 GLY A N 1
ATOM 621 C CA . GLY A 1 82 ? 2.420 11.200 11.881 1.00 90.81 82 GLY A CA 1
ATOM 622 C C . GLY A 1 82 ? 1.089 10.498 11.588 1.00 90.81 82 GLY A C 1
ATOM 623 O O . GLY A 1 82 ? 0.772 9.454 12.153 1.00 90.81 82 GLY A O 1
ATOM 624 N N . ARG A 1 83 ? 0.245 11.123 10.754 1.00 93.88 83 ARG A N 1
ATOM 625 C CA . ARG A 1 83 ? -1.077 10.578 10.397 1.00 93.88 83 ARG A CA 1
ATOM 626 C C . ARG A 1 83 ? -0.924 9.503 9.327 1.00 93.88 83 ARG A C 1
ATOM 628 O O . ARG A 1 83 ? -0.467 9.807 8.231 1.00 93.88 83 ARG A O 1
ATOM 635 N N . ILE A 1 84 ? -1.357 8.288 9.643 1.00 94.38 84 ILE A N 1
ATOM 636 C CA . ILE A 1 84 ? -1.335 7.149 8.731 1.00 94.38 84 ILE A CA 1
ATOM 637 C C . ILE A 1 84 ? -2.588 6.297 8.940 1.00 94.38 84 ILE A C 1
ATOM 639 O O . ILE A 1 84 ? -2.952 5.973 10.072 1.00 94.38 84 ILE A O 1
ATOM 643 N N . LYS A 1 85 ? -3.252 5.958 7.835 1.00 95.75 85 LYS A N 1
ATOM 644 C CA . LYS A 1 85 ? -4.364 5.010 7.792 1.00 95.75 85 LYS A CA 1
ATOM 645 C C . LYS A 1 85 ? -4.079 3.967 6.720 1.00 95.75 85 LYS A C 1
ATOM 647 O O . LYS A 1 85 ? -3.568 4.319 5.661 1.00 95.75 85 LYS A O 1
ATOM 652 N N . ILE A 1 86 ? -4.419 2.715 7.004 1.00 95.62 86 ILE A N 1
ATOM 653 C CA . ILE A 1 86 ? -4.399 1.626 6.022 1.00 95.62 86 ILE A CA 1
ATOM 654 C C . ILE A 1 86 ? -5.840 1.300 5.663 1.00 95.62 86 ILE A C 1
ATOM 656 O O . ILE A 1 86 ? -6.658 1.080 6.555 1.00 95.62 86 ILE A O 1
ATOM 660 N N . ILE A 1 87 ? -6.140 1.293 4.369 1.00 97.00 87 ILE A N 1
ATOM 661 C CA . ILE A 1 87 ? -7.457 0.961 3.830 1.00 97.00 87 ILE A CA 1
ATOM 662 C C . ILE A 1 87 ? -7.351 -0.460 3.275 1.00 97.00 87 ILE A C 1
ATOM 664 O O . ILE A 1 87 ? -6.599 -0.705 2.336 1.00 97.00 87 ILE A O 1
ATOM 668 N N . GLU A 1 88 ? -8.050 -1.402 3.899 1.00 96.06 88 GLU A N 1
ATOM 669 C CA . GLU A 1 88 ? -8.167 -2.774 3.411 1.00 96.06 88 GLU A CA 1
ATOM 670 C C . GLU A 1 88 ? -9.270 -2.815 2.356 1.00 96.06 88 GLU A C 1
ATOM 672 O O . GLU A 1 88 ? -10.365 -2.309 2.596 1.00 96.06 88 GLU A O 1
ATOM 677 N N . MET A 1 89 ? -8.976 -3.381 1.187 1.00 94.94 89 MET A N 1
ATOM 678 C CA . MET A 1 89 ? -9.865 -3.349 0.026 1.00 94.94 89 MET A CA 1
ATOM 679 C C . MET A 1 89 ? -9.952 -4.733 -0.610 1.00 94.94 89 MET A C 1
ATOM 681 O O . MET A 1 89 ? -8.954 -5.447 -0.690 1.00 94.94 89 MET A O 1
ATOM 685 N N . CYS A 1 90 ? -11.137 -5.106 -1.085 1.00 94.31 90 CYS A N 1
ATOM 686 C CA . CYS A 1 90 ? -11.386 -6.390 -1.729 1.00 94.31 90 CYS A CA 1
ATOM 687 C C . CYS A 1 90 ? -12.326 -6.215 -2.922 1.00 94.31 90 CYS A C 1
ATOM 689 O O . CYS A 1 90 ? -13.432 -5.713 -2.753 1.00 94.31 90 CYS A O 1
ATOM 691 N N . GLN A 1 91 ? -11.913 -6.678 -4.104 1.00 95.69 91 GLN A N 1
ATOM 692 C CA . GLN A 1 91 ? -12.818 -6.868 -5.238 1.00 95.69 91 GLN A CA 1
ATOM 693 C C . GLN A 1 91 ? -13.255 -8.342 -5.266 1.00 95.69 91 GLN A C 1
ATOM 695 O O . GLN A 1 91 ? -12.435 -9.194 -5.623 1.00 95.69 91 GLN A O 1
ATOM 700 N N . PRO A 1 92 ? -14.509 -8.683 -4.916 1.00 90.69 92 PRO A N 1
ATOM 701 C CA . PRO A 1 92 ? -14.926 -10.078 -4.745 1.00 90.69 92 PRO A CA 1
ATOM 702 C C . PRO A 1 92 ? -14.734 -10.942 -5.995 1.00 90.69 92 PRO A C 1
ATOM 704 O O . PRO A 1 92 ? -14.298 -12.090 -5.897 1.00 90.69 92 PRO A O 1
ATOM 707 N N . GLU A 1 93 ? -15.017 -10.384 -7.174 1.00 87.94 93 GLU A N 1
ATOM 708 C CA . GLU A 1 93 ? -14.897 -11.106 -8.444 1.00 87.94 93 GLU A CA 1
ATOM 709 C C . GLU A 1 93 ? -13.448 -11.522 -8.718 1.00 87.94 93 GLU A C 1
ATOM 711 O O . GLU A 1 93 ? -13.180 -12.701 -8.949 1.00 87.94 93 GLU A O 1
ATOM 716 N N . TYR A 1 94 ? -12.492 -10.597 -8.591 1.00 91.12 94 TYR A N 1
ATOM 717 C CA . TYR A 1 94 ? -11.073 -10.915 -8.776 1.00 91.12 94 TYR A CA 1
ATOM 718 C C . TYR A 1 94 ? -10.523 -11.790 -7.648 1.00 91.12 94 TYR A C 1
ATOM 720 O O . TYR A 1 94 ? -9.779 -12.735 -7.912 1.00 91.12 94 TYR A O 1
ATOM 728 N N . ALA A 1 95 ? -10.906 -11.511 -6.398 1.00 90.00 95 ALA A N 1
ATOM 729 C CA . ALA A 1 95 ? -10.421 -12.246 -5.236 1.00 90.00 95 ALA A CA 1
ATOM 730 C C . ALA A 1 95 ? -10.848 -13.718 -5.274 1.00 90.00 95 ALA A C 1
ATOM 732 O O . ALA A 1 95 ? -10.029 -14.595 -5.012 1.00 90.00 95 ALA A O 1
ATOM 733 N N . SER A 1 96 ? -12.101 -14.004 -5.641 1.00 90.06 96 SER A N 1
ATOM 734 C CA . SER A 1 96 ? -12.608 -15.379 -5.717 1.00 90.06 96 SER A CA 1
ATOM 735 C C . SER A 1 96 ? -11.8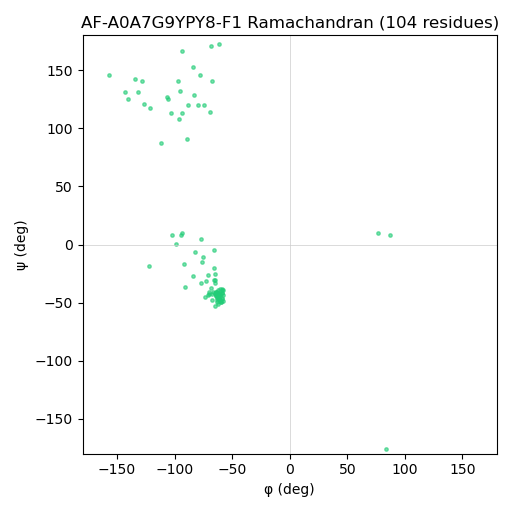65 -16.223 -6.755 1.00 90.06 96 SER A C 1
ATOM 737 O O . SER A 1 96 ? -11.501 -17.361 -6.462 1.00 90.06 96 SER A O 1
ATOM 739 N N . GLY A 1 97 ? -11.575 -15.659 -7.932 1.00 90.50 97 GLY A N 1
ATOM 740 C CA . GLY A 1 97 ? -10.792 -16.335 -8.964 1.00 90.50 97 GLY A CA 1
ATOM 741 C C . GLY A 1 97 ? -9.338 -16.550 -8.546 1.00 90.50 97 GLY A C 1
ATOM 742 O O . GLY A 1 97 ? -8.823 -17.663 -8.657 1.00 90.50 97 GLY A O 1
ATOM 743 N N . LEU A 1 98 ? -8.694 -15.502 -8.022 1.00 90.56 98 LEU A N 1
ATOM 744 C CA . LEU A 1 98 ? -7.286 -15.539 -7.626 1.00 90.56 98 LEU A CA 1
ATOM 745 C C . LEU A 1 98 ? -7.046 -16.513 -6.466 1.00 90.56 98 LEU A C 1
ATOM 747 O O . LEU A 1 98 ? -6.216 -17.409 -6.576 1.00 90.56 98 LEU A O 1
ATOM 751 N N . LEU A 1 99 ? -7.801 -16.369 -5.374 1.00 90.81 99 LEU A N 1
ATOM 752 C CA . LEU A 1 99 ? -7.657 -17.214 -4.187 1.00 90.81 99 LEU A CA 1
ATOM 753 C C . LEU A 1 99 ? -8.200 -18.627 -4.432 1.00 90.81 99 LEU A C 1
ATOM 755 O O . LEU A 1 99 ? -7.695 -19.603 -3.878 1.00 90.81 99 LEU A O 1
ATOM 759 N N . GLY A 1 100 ? -9.218 -18.771 -5.284 1.00 91.00 100 GLY A N 1
ATOM 760 C CA . GLY A 1 100 ? -9.759 -20.073 -5.665 1.00 91.00 100 GLY A CA 1
ATOM 761 C C . GLY A 1 100 ? -8.698 -20.979 -6.290 1.00 91.00 100 GLY A C 1
ATOM 762 O O . GLY A 1 100 ? -8.598 -22.143 -5.899 1.00 91.00 100 GLY A O 1
ATOM 763 N N . ALA A 1 101 ? -7.876 -20.426 -7.185 1.00 91.12 101 ALA A N 1
ATOM 764 C CA . ALA A 1 101 ? -6.824 -21.138 -7.911 1.00 91.12 101 ALA A CA 1
ATOM 765 C C . ALA A 1 101 ? -5.505 -21.313 -7.132 1.00 91.12 101 ALA A C 1
ATOM 767 O O . ALA A 1 101 ? -4.604 -21.985 -7.626 1.00 91.12 101 ALA A O 1
ATOM 768 N N . ASP A 1 102 ? -5.376 -20.713 -5.946 1.00 91.44 102 ASP A N 1
ATOM 769 C CA . ASP A 1 102 ? -4.153 -20.774 -5.145 1.00 91.44 102 ASP A CA 1
ATOM 770 C C . ASP A 1 102 ? -4.150 -21.997 -4.215 1.00 91.44 102 ASP A C 1
ATOM 772 O O . ASP A 1 102 ? -5.015 -22.141 -3.345 1.00 91.44 102 ASP A O 1
ATOM 776 N N . ASP A 1 103 ? -3.166 -22.877 -4.379 1.00 93.06 103 ASP A N 1
ATOM 777 C CA . ASP A 1 103 ? -2.981 -24.068 -3.542 1.00 93.06 103 ASP A CA 1
ATOM 778 C C . ASP A 1 103 ? -2.401 -23.742 -2.149 1.00 93.06 103 ASP A C 1
ATOM 780 O O . ASP A 1 103 ? -2.413 -24.595 -1.263 1.00 93.06 103 ASP A O 1
ATOM 784 N N . THR A 1 104 ? -1.928 -22.509 -1.927 1.00 92.94 104 THR A N 1
ATOM 785 C CA . THR A 1 104 ? -1.296 -22.039 -0.676 1.00 92.94 104 THR A CA 1
ATOM 786 C C . THR A 1 104 ? -2.211 -21.194 0.216 1.00 92.94 104 THR A C 1
ATOM 788 O O . THR A 1 104 ? -1.767 -20.637 1.214 1.00 92.94 104 THR A O 1
ATOM 791 N N . LYS A 1 105 ? -3.505 -21.098 -0.112 1.00 86.38 105 LYS A N 1
ATOM 792 C CA . LYS A 1 105 ? -4.479 -20.221 0.569 1.00 86.38 105 LYS A CA 1
ATOM 793 C C . LYS A 1 105 ? -4.794 -20.552 2.047 1.00 86.38 105 LYS A C 1
ATOM 795 O O . LYS A 1 105 ? -5.579 -19.823 2.655 1.00 86.38 105 LYS A O 1
ATOM 800 N N . PHE A 1 106 ? -4.254 -21.642 2.600 1.00 82.19 106 PHE A N 1
ATOM 801 C CA . PHE A 1 106 ? -4.467 -22.129 3.974 1.00 82.19 106 PHE A CA 1
ATOM 802 C C . PHE A 1 106 ? -3.130 -22.317 4.692 1.00 82.19 106 PHE A C 1
ATOM 804 O O . PHE A 1 106 ? -3.113 -22.137 5.930 1.00 82.19 106 PHE A O 1
#

Mean predicted aligned error: 8.27 Å

Foldseek 3Di:
DPVVVVVVVVVVVVVVVVVVVVVVVVCVVPPPPPPDPDDDDPDDDVVVVVVVQVVCVVVQKDFPDKDFVQVVCVVVVHDRPDGDIDTDIDRPVVCCVVLVPDPPND

Organism: NCBI:txid2759911